Protein AF-A0A3M1ZTI8-F1 (afdb_monomer_lite)

pLDDT: mean 71.6, std 20.45, range [28.52, 91.38]

Structure (mmCIF, N/CA/C/O backbone):
data_AF-A0A3M1ZTI8-F1
#
_entry.id   AF-A0A3M1ZTI8-F1
#
loop_
_atom_site.group_PDB
_atom_site.id
_atom_site.type_symbol
_atom_site.label_atom_id
_atom_site.label_alt_id
_atom_site.label_comp_id
_atom_site.label_asym_id
_atom_site.label_entity_id
_atom_site.label_seq_id
_atom_site.pdbx_PDB_ins_code
_atom_site.Cartn_x
_atom_site.Cartn_y
_atom_site.Cartn_z
_atom_site.occupancy
_atom_site.B_iso_or_equiv
_atom_site.auth_seq_id
_atom_site.auth_comp_id
_atom_site.auth_asym_id
_atom_site.auth_atom_id
_atom_site.pdbx_PDB_model_num
ATOM 1 N N . MET A 1 1 ? -9.602 14.451 -1.062 1.00 51.12 1 MET A N 1
ATOM 2 C CA . MET A 1 1 ? -8.182 14.838 -0.928 1.00 51.12 1 MET A CA 1
ATOM 3 C C . MET A 1 1 ? -7.545 13.732 -0.101 1.00 51.12 1 MET A C 1
ATOM 5 O O . MET A 1 1 ? -8.246 13.289 0.797 1.00 51.12 1 MET A O 1
ATOM 9 N N . PRO A 1 2 ? -6.355 13.199 -0.426 1.00 58.72 2 PRO A N 1
ATOM 10 C CA . PRO A 1 2 ? -5.821 12.074 0.337 1.00 58.72 2 PRO A CA 1
ATOM 11 C C . PRO A 1 2 ? -5.523 12.473 1.780 1.00 58.72 2 PRO A C 1
ATOM 13 O O . PRO A 1 2 ? -4.923 13.521 2.010 1.00 58.72 2 PRO A O 1
ATOM 16 N N . ASP A 1 3 ? -5.923 11.620 2.714 1.00 73.56 3 ASP A N 1
ATOM 17 C CA . ASP A 1 3 ? -5.728 11.829 4.149 1.00 73.56 3 ASP A CA 1
ATOM 18 C C . ASP A 1 3 ? -4.316 11.415 4.577 1.00 73.56 3 ASP A C 1
ATOM 20 O O . ASP A 1 3 ? -3.716 12.031 5.457 1.00 73.56 3 ASP A O 1
ATOM 24 N N . ALA A 1 4 ? -3.738 10.416 3.899 1.00 77.38 4 ALA A N 1
ATOM 25 C CA . ALA A 1 4 ? -2.358 10.000 4.108 1.00 77.38 4 ALA A CA 1
ATOM 26 C C . ALA A 1 4 ? -1.727 9.398 2.849 1.00 77.38 4 ALA A C 1
ATOM 28 O O . ALA A 1 4 ? -2.404 8.905 1.945 1.00 77.38 4 ALA A O 1
ATOM 29 N N . PHE A 1 5 ? -0.396 9.400 2.798 1.00 81.88 5 PHE A N 1
ATOM 30 C CA . PHE A 1 5 ? 0.348 8.641 1.802 1.00 81.88 5 PHE A CA 1
ATOM 31 C C . PHE A 1 5 ? 1.644 8.079 2.380 1.00 81.88 5 PHE A C 1
ATOM 33 O O . PHE A 1 5 ? 2.295 8.693 3.224 1.00 81.88 5 PHE A O 1
ATOM 40 N N . VAL A 1 6 ? 2.037 6.917 1.870 1.00 80.94 6 VAL A N 1
ATOM 41 C CA . VAL A 1 6 ? 3.261 6.204 2.229 1.00 80.94 6 VAL A CA 1
ATOM 42 C C . VAL A 1 6 ? 4.064 5.991 0.959 1.00 80.94 6 VAL A C 1
ATOM 44 O O . VAL A 1 6 ? 3.565 5.448 -0.018 1.00 80.94 6 VAL A O 1
ATOM 47 N N . TRP A 1 7 ? 5.320 6.423 0.951 1.00 82.88 7 TRP A N 1
ATOM 48 C CA . TRP A 1 7 ? 6.222 6.261 -0.188 1.00 82.88 7 TRP A CA 1
ATOM 49 C C . TRP A 1 7 ? 7.479 5.494 0.205 1.00 82.88 7 TRP A C 1
ATOM 51 O O . TRP A 1 7 ? 8.037 5.694 1.283 1.00 82.88 7 TRP A O 1
ATOM 61 N N . TYR A 1 8 ? 7.939 4.605 -0.666 1.00 79.50 8 TYR A N 1
ATOM 62 C CA . TYR A 1 8 ? 9.134 3.812 -0.403 1.00 79.50 8 TYR A CA 1
ATOM 63 C C . TYR A 1 8 ? 9.769 3.303 -1.687 1.00 79.50 8 TYR A C 1
ATOM 65 O O . TYR A 1 8 ? 9.135 3.184 -2.738 1.00 79.50 8 TYR A O 1
ATOM 73 N N . HIS A 1 9 ? 11.054 2.981 -1.586 1.00 85.50 9 HIS A N 1
ATOM 74 C CA . HIS A 1 9 ? 11.766 2.276 -2.635 1.00 85.50 9 HIS A CA 1
ATOM 75 C C . HIS A 1 9 ? 11.638 0.774 -2.421 1.00 85.50 9 HIS A C 1
ATOM 77 O O . HIS A 1 9 ? 11.867 0.271 -1.324 1.00 85.50 9 HIS A O 1
ATOM 83 N N . ALA A 1 10 ? 11.290 0.055 -3.479 1.00 83.00 10 ALA A N 1
ATOM 84 C CA . ALA A 1 10 ? 11.278 -1.397 -3.471 1.00 83.00 10 ALA A CA 1
ATOM 85 C C . ALA A 1 10 ? 11.634 -1.924 -4.857 1.00 83.00 10 ALA A C 1
ATOM 87 O O . ALA A 1 10 ? 11.538 -1.208 -5.856 1.00 83.00 10 ALA A O 1
ATOM 88 N N . ASP A 1 11 ? 12.041 -3.188 -4.911 1.00 86.31 11 ASP A N 1
ATOM 89 C CA . ASP A 1 11 ? 12.243 -3.873 -6.179 1.00 86.31 11 ASP A CA 1
ATOM 90 C C . ASP A 1 11 ? 10.929 -3.925 -6.978 1.00 86.31 11 ASP A C 1
ATOM 92 O O . ASP A 1 11 ? 9.847 -4.078 -6.411 1.00 86.31 11 ASP A O 1
ATOM 96 N N . ALA A 1 12 ? 11.018 -3.813 -8.304 1.00 84.19 12 ALA A N 1
ATOM 97 C CA . ALA A 1 12 ? 9.849 -3.846 -9.180 1.00 84.19 12 ALA A CA 1
ATOM 98 C C . ALA A 1 12 ? 9.045 -5.159 -9.076 1.00 84.19 12 ALA A C 1
ATOM 100 O O . ALA A 1 12 ? 7.832 -5.153 -9.310 1.00 84.19 12 ALA A O 1
ATOM 101 N N . SER A 1 13 ? 9.705 -6.264 -8.714 1.00 87.00 13 SER A N 1
ATOM 102 C CA . SER A 1 13 ? 9.088 -7.577 -8.478 1.00 87.00 13 SER A CA 1
ATOM 103 C C . SER A 1 13 ? 8.115 -7.579 -7.299 1.00 87.00 13 SER A C 1
ATOM 105 O O . SER A 1 13 ? 7.171 -8.361 -7.289 1.00 87.00 13 SER A O 1
ATOM 107 N N . ARG A 1 14 ? 8.257 -6.643 -6.352 1.00 84.81 14 ARG A N 1
ATOM 108 C CA . ARG A 1 14 ? 7.407 -6.544 -5.154 1.00 84.81 14 ARG A CA 1
ATOM 109 C C . ARG A 1 14 ? 5.993 -6.048 -5.446 1.00 84.81 14 ARG A C 1
ATOM 111 O O . ARG A 1 14 ? 5.164 -6.042 -4.545 1.00 84.81 14 ARG A O 1
ATOM 118 N N . LYS A 1 15 ? 5.697 -5.615 -6.680 1.00 86.19 15 LYS A N 1
ATOM 119 C CA . LYS A 1 15 ? 4.390 -5.044 -7.051 1.00 86.19 15 LYS A CA 1
ATOM 120 C C . LYS A 1 15 ? 3.221 -5.942 -6.627 1.00 86.19 15 LYS A C 1
ATOM 122 O O . LYS A 1 15 ? 2.244 -5.432 -6.095 1.00 86.19 15 LYS A O 1
ATOM 127 N N . GLU A 1 16 ? 3.303 -7.241 -6.897 1.00 87.81 16 GLU A N 1
ATOM 128 C CA . GLU A 1 16 ? 2.207 -8.180 -6.618 1.00 87.81 16 GLU A CA 1
ATOM 129 C C . GLU A 1 16 ? 2.013 -8.403 -5.117 1.00 87.81 16 GLU A C 1
ATOM 131 O O . GLU A 1 16 ? 0.881 -8.463 -4.645 1.00 87.81 16 GLU A O 1
ATOM 136 N N . ASP A 1 17 ? 3.104 -8.450 -4.354 1.00 86.00 17 ASP A N 1
ATOM 137 C CA . ASP A 1 17 ? 3.051 -8.538 -2.893 1.00 86.00 17 ASP A CA 1
ATOM 138 C C . ASP A 1 17 ? 2.419 -7.290 -2.279 1.00 86.00 17 ASP A C 1
ATOM 140 O O . ASP A 1 17 ? 1.570 -7.401 -1.399 1.00 86.00 17 ASP A O 1
ATOM 144 N N . ILE A 1 18 ? 2.794 -6.111 -2.783 1.00 85.50 18 ILE A N 1
ATOM 145 C CA . ILE A 1 18 ? 2.242 -4.831 -2.333 1.00 85.50 18 ILE A CA 1
ATOM 146 C C . ILE A 1 18 ? 0.745 -4.767 -2.639 1.00 85.50 18 ILE A C 1
ATOM 148 O O . ILE A 1 18 ? -0.034 -4.412 -1.766 1.00 85.50 18 ILE A O 1
ATOM 152 N N . LEU A 1 19 ? 0.319 -5.147 -3.846 1.00 88.75 19 LEU A N 1
ATOM 153 C CA . LEU A 1 19 ? -1.106 -5.160 -4.188 1.00 88.75 19 LEU A CA 1
ATOM 154 C C . LEU A 1 19 ? -1.895 -6.127 -3.299 1.00 88.75 19 LEU A C 1
ATOM 156 O O . LEU A 1 19 ? -2.933 -5.739 -2.782 1.00 88.75 19 LEU A O 1
ATOM 160 N N . ARG A 1 20 ? -1.376 -7.334 -3.037 1.00 87.88 20 ARG A N 1
ATOM 161 C CA . ARG A 1 20 ? -2.020 -8.283 -2.110 1.00 87.88 20 ARG A CA 1
ATOM 162 C C . ARG A 1 20 ? -2.133 -7.737 -0.691 1.00 87.88 20 ARG A C 1
ATOM 164 O O . ARG A 1 20 ? -3.148 -7.948 -0.033 1.00 87.88 20 ARG A O 1
ATOM 171 N N . TRP A 1 21 ? -1.091 -7.059 -0.218 1.00 87.06 21 TRP A N 1
ATOM 172 C CA . TRP A 1 21 ? -1.111 -6.385 1.074 1.00 87.06 21 TRP A CA 1
ATOM 173 C C . TRP A 1 21 ? -2.199 -5.305 1.119 1.00 87.06 21 TRP A C 1
ATOM 175 O O . TRP A 1 21 ? -3.036 -5.324 2.020 1.00 87.06 21 TRP A O 1
ATOM 185 N N . LEU A 1 22 ? -2.245 -4.424 0.120 1.00 87.44 22 LEU A N 1
ATOM 186 C CA . LEU A 1 22 ? -3.251 -3.366 0.042 1.00 87.44 22 LEU A CA 1
ATOM 187 C C . LEU A 1 22 ? -4.674 -3.918 -0.065 1.00 87.44 22 LEU A C 1
ATOM 189 O O . LEU A 1 22 ? -5.548 -3.446 0.652 1.00 87.44 22 LEU A O 1
ATOM 193 N N . ASP A 1 23 ? -4.892 -4.958 -0.871 1.00 89.12 23 ASP A N 1
ATOM 194 C CA . ASP A 1 23 ? -6.189 -5.636 -0.964 1.00 89.12 23 ASP A CA 1
ATOM 195 C C . ASP A 1 23 ? -6.620 -6.196 0.400 1.00 89.12 23 ASP A C 1
ATOM 197 O O . ASP A 1 23 ? -7.787 -6.093 0.779 1.00 89.12 23 ASP A O 1
ATOM 201 N N . SER A 1 24 ? -5.679 -6.750 1.176 1.00 85.38 24 SER A N 1
ATOM 202 C CA . SER A 1 24 ? -5.967 -7.257 2.522 1.00 85.38 24 SER A CA 1
ATOM 203 C C . SER A 1 24 ? -6.340 -6.147 3.510 1.00 85.38 24 SER A C 1
ATOM 205 O O . SER A 1 24 ? -7.255 -6.338 4.315 1.00 85.38 24 SER A O 1
ATOM 207 N N . LEU A 1 25 ? -5.692 -4.979 3.419 1.00 83.50 25 LEU A N 1
ATOM 208 C CA . LEU A 1 25 ? -6.022 -3.802 4.225 1.00 83.50 25 LEU A CA 1
ATOM 209 C C . LEU A 1 25 ? -7.395 -3.241 3.848 1.00 83.50 25 LEU A C 1
ATOM 211 O O . LEU A 1 25 ? -8.229 -3.030 4.725 1.00 83.50 25 LEU A O 1
ATOM 215 N N . SER A 1 26 ? -7.655 -3.064 2.551 1.00 86.75 26 SER A N 1
ATOM 216 C CA . SER A 1 26 ? -8.946 -2.601 2.041 1.00 86.75 26 SER A CA 1
ATOM 217 C C . SER A 1 26 ? -10.090 -3.526 2.454 1.00 86.75 26 SER A C 1
ATOM 219 O O . SER A 1 26 ? -11.131 -3.042 2.881 1.00 86.75 26 SER A O 1
ATOM 221 N N . ALA A 1 27 ? -9.894 -4.848 2.405 1.00 86.12 27 ALA A N 1
ATOM 222 C CA . ALA A 1 27 ? -10.913 -5.811 2.819 1.00 86.12 27 ALA A CA 1
ATOM 223 C C . ALA A 1 27 ? -11.136 -5.853 4.340 1.00 86.12 27 ALA A C 1
ATOM 225 O O . ALA A 1 27 ? -12.258 -6.082 4.787 1.00 86.12 27 ALA A O 1
ATOM 226 N N . SER A 1 28 ? -10.080 -5.667 5.136 1.00 83.56 28 SER A N 1
ATOM 227 C CA . SER A 1 28 ? -10.167 -5.786 6.596 1.00 83.56 28 SER A CA 1
ATOM 228 C C . SER A 1 28 ? -10.711 -4.522 7.251 1.00 83.56 28 SER A C 1
ATOM 230 O O . SER A 1 28 ? -11.429 -4.615 8.245 1.00 83.56 28 SER A O 1
ATOM 232 N N . TRP A 1 29 ? -10.344 -3.353 6.722 1.00 82.69 29 TRP A N 1
ATOM 233 C CA . TRP A 1 29 ? -10.551 -2.053 7.369 1.00 82.69 29 TRP A CA 1
ATOM 234 C C . TRP A 1 29 ? -11.393 -1.083 6.532 1.00 82.69 29 TRP A C 1
ATOM 236 O O . TRP A 1 29 ? -11.462 0.092 6.873 1.00 82.69 29 TRP A O 1
ATOM 246 N N . ASP A 1 30 ? -12.027 -1.568 5.458 1.00 83.44 30 ASP A N 1
ATOM 247 C CA . ASP A 1 30 ? -12.862 -0.774 4.538 1.00 83.44 30 ASP A CA 1
ATOM 248 C C . ASP A 1 30 ? -12.140 0.478 4.003 1.00 83.44 30 ASP A C 1
ATOM 250 O O . ASP A 1 30 ? -12.696 1.567 3.877 1.00 83.44 30 ASP A O 1
ATOM 254 N N . LEU A 1 31 ? -10.842 0.327 3.718 1.00 84.06 31 LEU A N 1
ATOM 255 C CA . LEU A 1 31 ? -9.980 1.427 3.293 1.00 84.06 31 LEU A CA 1
ATOM 256 C C . LEU A 1 31 ? -9.967 1.594 1.780 1.00 84.06 31 LEU A C 1
ATOM 258 O O . LEU A 1 31 ? -9.802 0.630 1.026 1.00 84.06 31 LEU A O 1
ATOM 262 N N . GLN A 1 32 ? -9.999 2.847 1.332 1.00 86.62 32 GLN A N 1
ATOM 263 C CA . GLN A 1 32 ? -9.724 3.192 -0.057 1.00 86.62 32 GLN A CA 1
ATOM 264 C C . GLN A 1 32 ? -8.241 3.509 -0.221 1.00 86.62 32 GLN A C 1
ATOM 266 O O . GLN A 1 32 ? -7.760 4.548 0.232 1.00 86.62 32 GLN A O 1
ATOM 271 N N . VAL A 1 33 ? -7.509 2.607 -0.882 1.00 87.25 33 VAL A N 1
ATOM 272 C CA . VAL A 1 33 ? -6.068 2.767 -1.110 1.00 87.25 33 VAL A CA 1
ATOM 273 C C . VAL A 1 33 ? -5.738 2.734 -2.595 1.00 87.25 33 VAL A C 1
ATOM 275 O O . VAL A 1 33 ? -6.232 1.895 -3.348 1.00 87.25 33 VAL A O 1
ATOM 278 N N . ARG A 1 34 ? -4.863 3.641 -3.032 1.00 90.44 34 ARG A N 1
ATOM 279 C CA . ARG A 1 34 ? -4.333 3.685 -4.400 1.00 90.44 34 ARG A CA 1
ATOM 280 C C . ARG A 1 34 ? -2.828 3.504 -4.391 1.00 90.44 34 ARG A C 1
ATOM 282 O O . ARG A 1 34 ? -2.122 4.218 -3.687 1.00 90.44 34 ARG A O 1
ATOM 289 N N . LEU A 1 35 ? -2.331 2.601 -5.232 1.00 91.38 35 LEU A N 1
ATOM 290 C CA . LEU A 1 35 ? -0.900 2.405 -5.437 1.00 91.38 35 LEU A CA 1
ATOM 291 C C . LEU A 1 35 ? -0.433 3.101 -6.715 1.00 91.38 35 LEU A C 1
ATOM 293 O O . LEU A 1 35 ? -0.845 2.752 -7.822 1.00 91.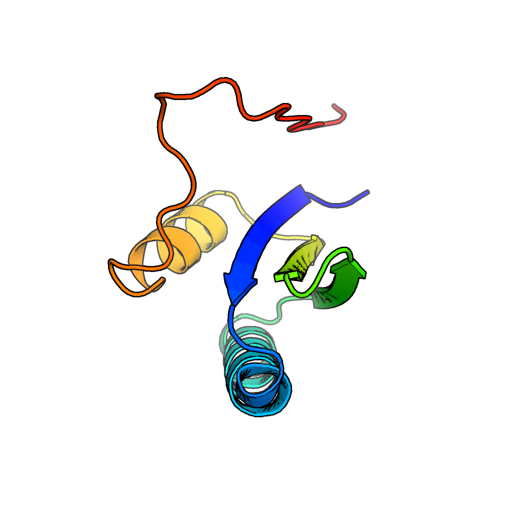38 35 LEU A O 1
ATOM 297 N N . TYR A 1 36 ? 0.511 4.020 -6.571 1.00 91.38 36 TYR A N 1
ATOM 298 C CA . TYR A 1 36 ? 1.270 4.599 -7.669 1.00 91.38 36 TYR A CA 1
ATOM 299 C C . TYR A 1 36 ? 2.665 3.984 -7.717 1.00 91.38 36 TYR A C 1
ATOM 301 O O . TYR A 1 36 ? 3.269 3.667 -6.694 1.00 91.38 36 TYR A O 1
ATOM 309 N N . ARG A 1 37 ? 3.204 3.841 -8.929 1.00 91.38 37 ARG A N 1
ATOM 310 C CA . ARG A 1 37 ? 4.561 3.349 -9.165 1.00 91.38 37 ARG A CA 1
ATOM 311 C C . ARG A 1 37 ? 5.295 4.302 -10.095 1.00 91.38 37 ARG A C 1
ATOM 313 O O . ARG A 1 37 ? 4.779 4.666 -11.149 1.00 91.38 37 ARG A O 1
ATOM 320 N N . ARG A 1 38 ? 6.536 4.625 -9.748 1.00 90.69 38 ARG A N 1
ATOM 321 C CA . ARG A 1 38 ? 7.473 5.352 -10.605 1.00 90.69 38 ARG A CA 1
ATOM 322 C C . ARG A 1 38 ? 8.785 4.587 -10.680 1.00 90.69 38 ARG A C 1
ATOM 324 O O . ARG A 1 38 ? 9.355 4.253 -9.651 1.00 90.69 38 ARG A O 1
ATOM 331 N N . THR A 1 39 ? 9.289 4.351 -11.886 1.00 88.19 39 THR A N 1
ATOM 332 C CA . THR A 1 39 ? 10.636 3.801 -12.088 1.00 88.19 39 THR A CA 1
ATOM 333 C C . THR A 1 39 ? 11.491 4.852 -12.792 1.00 88.19 39 THR A C 1
ATOM 335 O O . THR A 1 39 ? 11.121 5.334 -13.860 1.00 88.19 39 THR A O 1
ATOM 338 N N . ALA A 1 40 ? 12.609 5.243 -12.181 1.00 86.62 40 ALA A N 1
ATOM 339 C CA . ALA A 1 40 ? 13.548 6.224 -12.722 1.00 86.62 40 ALA A CA 1
ATOM 340 C C . ALA A 1 40 ? 14.980 5.866 -12.302 1.00 86.62 40 ALA A C 1
ATOM 342 O O . ALA A 1 40 ? 15.202 5.454 -11.169 1.00 86.62 40 ALA A O 1
ATOM 343 N N . HIS A 1 41 ? 15.948 6.013 -13.212 1.00 85.81 41 HIS A N 1
ATOM 344 C CA . HIS A 1 41 ? 17.371 5.729 -12.953 1.00 85.81 41 HIS A CA 1
ATOM 345 C C . HIS A 1 41 ? 17.644 4.343 -12.329 1.00 85.81 41 HIS A C 1
ATOM 347 O O . HIS A 1 41 ? 18.516 4.198 -11.482 1.00 85.81 41 HIS A O 1
ATOM 353 N N . GLY A 1 42 ? 16.876 3.320 -12.725 1.00 82.69 42 GLY A N 1
ATOM 354 C CA . GLY A 1 42 ? 17.011 1.959 -12.186 1.00 82.69 42 GLY A CA 1
ATOM 355 C C . GLY A 1 42 ? 16.418 1.756 -10.786 1.00 82.69 42 GLY A C 1
ATOM 356 O O . GLY A 1 42 ? 16.431 0.639 -10.283 1.00 82.69 42 GLY A O 1
ATOM 357 N N . GLN A 1 43 ? 15.845 2.794 -10.175 1.00 83.62 43 GLN A N 1
ATOM 358 C CA . GLN A 1 43 ? 15.159 2.714 -8.892 1.00 83.62 43 GLN A CA 1
ATOM 359 C C . GLN A 1 43 ? 13.642 2.705 -9.104 1.00 83.62 43 GLN A C 1
ATOM 361 O O . GLN A 1 43 ? 13.116 3.459 -9.926 1.00 83.62 43 GLN A O 1
ATOM 366 N N . THR A 1 44 ? 12.927 1.857 -8.362 1.00 87.44 44 THR A N 1
ATOM 367 C CA . THR A 1 44 ? 11.459 1.861 -8.337 1.00 87.44 44 THR A CA 1
ATOM 368 C C . THR A 1 44 ? 10.968 2.423 -7.009 1.00 87.44 44 THR A C 1
ATOM 370 O O . THR A 1 44 ? 11.409 2.013 -5.938 1.00 87.44 44 THR A O 1
ATOM 373 N N . THR A 1 45 ? 10.060 3.386 -7.102 1.00 88.19 45 THR A N 1
ATOM 374 C CA . THR A 1 45 ? 9.351 4.004 -5.987 1.00 88.19 45 THR A CA 1
ATOM 375 C C . THR A 1 45 ? 7.885 3.621 -6.075 1.00 88.19 45 THR A C 1
ATOM 377 O O . THR A 1 45 ? 7.267 3.743 -7.138 1.00 88.19 45 THR A O 1
ATOM 380 N N . TYR A 1 46 ? 7.336 3.198 -4.949 1.00 87.25 46 TYR A N 1
ATOM 381 C CA . TYR A 1 46 ? 5.914 2.987 -4.747 1.00 87.25 46 TYR A CA 1
ATOM 382 C C . TYR A 1 46 ? 5.370 4.094 -3.851 1.00 87.25 46 TYR A C 1
ATOM 384 O O . TYR A 1 46 ? 6.083 4.597 -2.984 1.00 87.25 46 TYR A O 1
ATOM 392 N N . MET A 1 47 ? 4.129 4.497 -4.101 1.00 88.88 47 MET A N 1
ATOM 393 C CA . MET A 1 47 ? 3.399 5.449 -3.277 1.00 88.88 47 MET A CA 1
ATOM 394 C C . MET A 1 47 ? 1.983 4.926 -3.065 1.00 88.88 47 MET A C 1
ATOM 396 O O . MET A 1 47 ? 1.204 4.839 -4.010 1.00 88.88 47 MET A O 1
ATOM 400 N N . GLU A 1 48 ? 1.680 4.564 -1.833 1.00 88.31 48 GLU A N 1
ATOM 401 C CA . GLU A 1 48 ? 0.359 4.187 -1.354 1.00 88.31 48 GLU A CA 1
ATOM 402 C C . GLU A 1 48 ? -0.351 5.456 -0.899 1.00 88.31 48 GLU A C 1
ATOM 404 O O . GLU A 1 48 ? 0.231 6.268 -0.185 1.00 88.31 48 GLU A O 1
ATOM 409 N N . VAL A 1 49 ? -1.583 5.656 -1.337 1.00 87.88 49 VAL A N 1
ATOM 410 C CA . VAL A 1 49 ? -2.388 6.831 -1.011 1.00 87.88 49 VAL A CA 1
ATOM 411 C C . VAL A 1 49 ? -3.680 6.351 -0.383 1.00 87.88 49 VAL A C 1
ATOM 413 O O . VAL A 1 49 ? -4.419 5.613 -1.030 1.00 87.88 49 VAL A O 1
ATOM 416 N N . TYR A 1 50 ? -3.924 6.774 0.850 1.00 85.44 50 TYR A N 1
ATOM 417 C CA . TYR A 1 50 ? -5.062 6.392 1.673 1.00 85.44 50 TYR A CA 1
ATOM 418 C C . TYR A 1 50 ? -6.089 7.530 1.670 1.00 85.44 50 TYR A C 1
ATOM 420 O O . TYR A 1 50 ? -5.753 8.685 1.951 1.00 85.44 50 TYR A O 1
ATOM 428 N N . GLU A 1 51 ? -7.328 7.203 1.313 1.00 83.62 51 GLU A N 1
ATOM 429 C CA . GLU A 1 51 ? -8.475 8.113 1.310 1.00 83.62 51 GLU A CA 1
ATOM 430 C C . GLU A 1 51 ? -9.477 7.662 2.386 1.00 83.62 51 GLU A C 1
ATOM 432 O O . GLU A 1 51 ? -9.715 6.467 2.565 1.00 83.62 51 GLU A O 1
ATOM 437 N N . HIS A 1 52 ? -10.073 8.628 3.078 1.00 79.69 52 HIS A N 1
ATOM 438 C CA . HIS A 1 52 ? -11.057 8.482 4.147 1.00 79.69 52 HIS A CA 1
ATOM 439 C C . HIS A 1 52 ? -10.580 7.648 5.346 1.00 79.69 52 HIS A C 1
ATOM 441 O O . HIS A 1 52 ? -11.337 6.836 5.873 1.00 79.69 52 HIS A O 1
ATOM 447 N N . ILE A 1 53 ? -9.326 7.835 5.775 1.00 77.62 53 ILE A N 1
ATOM 448 C CA . ILE A 1 53 ? -8.746 7.086 6.901 1.00 77.62 53 ILE A CA 1
ATOM 449 C C . ILE A 1 53 ? -8.791 7.876 8.212 1.00 77.62 53 ILE A C 1
ATOM 451 O O . ILE A 1 53 ? -8.411 9.045 8.265 1.00 77.62 53 ILE A O 1
ATOM 455 N N . GLU A 1 54 ? -9.198 7.206 9.290 1.00 80.06 54 GLU A N 1
ATOM 456 C CA . GLU A 1 54 ? -9.114 7.752 10.644 1.00 80.06 54 GLU A CA 1
ATOM 457 C C . GLU A 1 54 ? -7.655 7.760 11.145 1.00 80.06 54 GLU A C 1
ATOM 459 O O . GLU A 1 54 ? -6.897 6.820 10.868 1.00 80.06 54 GLU A O 1
ATOM 464 N N . PRO A 1 55 ? -7.236 8.762 11.942 1.00 71.44 55 PRO A N 1
ATOM 465 C CA . PRO A 1 55 ? -5.863 8.857 12.449 1.00 71.44 55 PRO A CA 1
ATOM 466 C C . PRO A 1 55 ? -5.385 7.609 13.210 1.00 71.44 55 PRO A C 1
ATOM 468 O O . PRO A 1 55 ? -4.212 7.243 13.141 1.00 71.44 55 PRO A O 1
ATOM 471 N N . GLU A 1 56 ? -6.292 6.935 13.919 1.00 78.94 56 GLU A N 1
ATOM 472 C CA . GLU A 1 56 ? -6.001 5.716 14.683 1.00 78.94 56 GLU A CA 1
ATOM 473 C C . GLU A 1 56 ? -5.677 4.528 13.769 1.00 78.94 56 GLU A C 1
ATOM 475 O O . GLU A 1 56 ? -4.749 3.763 14.037 1.00 78.94 56 GLU A O 1
ATOM 480 N N . THR A 1 57 ? -6.399 4.399 12.654 1.00 79.50 57 THR A N 1
ATOM 481 C CA . THR A 1 57 ? -6.147 3.361 11.651 1.00 79.50 57 THR A CA 1
ATOM 482 C C . THR A 1 57 ? -4.813 3.599 10.959 1.00 79.50 57 THR A C 1
ATOM 484 O O . THR A 1 57 ? -4.066 2.649 10.740 1.00 79.50 57 THR A O 1
ATOM 487 N N . LEU A 1 58 ? -4.471 4.858 10.670 1.00 75.19 58 LEU A N 1
ATOM 488 C CA . LEU A 1 58 ? -3.178 5.200 10.083 1.00 75.19 58 LEU A CA 1
ATOM 489 C C . LEU A 1 58 ? -2.0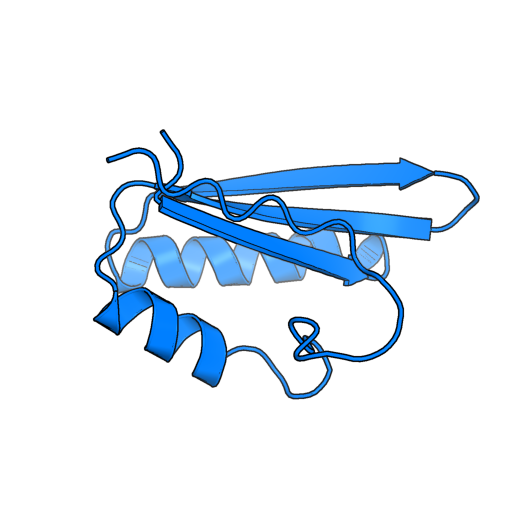19 4.772 10.994 1.00 75.19 58 LEU A C 1
ATOM 491 O O . LEU A 1 58 ? -1.107 4.096 10.528 1.00 75.19 58 LEU A O 1
ATOM 495 N N . ALA A 1 59 ? -2.089 5.080 12.292 1.00 76.12 59 ALA A N 1
ATOM 496 C CA . ALA A 1 59 ? -1.068 4.671 13.261 1.00 76.12 59 ALA A CA 1
ATOM 497 C C . ALA A 1 59 ? -0.887 3.140 13.327 1.00 76.12 59 ALA A C 1
ATOM 499 O O . ALA A 1 59 ? 0.224 2.639 13.514 1.00 76.12 59 ALA A O 1
ATOM 500 N N . GLU A 1 60 ? -1.963 2.378 13.132 1.00 78.88 60 GLU A N 1
ATOM 501 C CA . GLU A 1 60 ? -1.900 0.918 13.096 1.00 78.88 60 GLU A CA 1
ATOM 502 C C . GLU A 1 60 ? -1.289 0.390 11.785 1.00 78.88 60 GLU A C 1
ATOM 504 O O . GLU A 1 60 ? -0.487 -0.548 11.823 1.00 78.88 60 GLU A O 1
ATOM 509 N N . ILE A 1 61 ? -1.574 1.018 10.633 1.00 75.38 61 ILE A N 1
ATOM 510 C CA . ILE A 1 61 ? -0.874 0.727 9.363 1.00 75.38 61 ILE A CA 1
ATOM 511 C C . ILE A 1 61 ? 0.631 0.945 9.534 1.00 75.38 61 ILE A C 1
ATOM 513 O O . ILE A 1 61 ? 1.426 0.091 9.136 1.00 75.38 61 ILE A O 1
ATOM 517 N N . GLU A 1 62 ? 1.029 2.056 10.160 1.00 71.50 62 GLU A N 1
ATOM 518 C CA . GLU A 1 62 ? 2.437 2.371 10.428 1.00 71.50 62 GLU A CA 1
ATOM 519 C C . GLU A 1 62 ? 3.111 1.290 11.282 1.00 71.50 62 GLU A C 1
ATOM 521 O O . GLU A 1 62 ? 4.250 0.908 11.016 1.00 71.50 62 GLU A O 1
ATOM 526 N N . ARG A 1 63 ? 2.399 0.749 12.277 1.00 72.19 63 ARG A N 1
ATOM 527 C CA . ARG A 1 63 ? 2.897 -0.319 13.153 1.00 72.19 63 ARG A CA 1
ATOM 528 C C . ARG A 1 63 ? 3.052 -1.662 12.434 1.00 72.19 63 ARG A C 1
ATOM 530 O O . ARG A 1 63 ? 3.939 -2.441 12.786 1.00 72.19 63 ARG A O 1
ATOM 537 N N . LEU A 1 64 ? 2.175 -1.963 11.476 1.00 71.69 64 LEU A N 1
ATOM 538 C CA . LEU A 1 64 ? 2.200 -3.213 10.706 1.00 71.69 64 LEU A CA 1
ATOM 539 C C . LEU A 1 64 ? 3.225 -3.201 9.569 1.00 71.69 64 LEU A C 1
ATOM 541 O O . LEU A 1 64 ? 3.608 -4.269 9.082 1.00 71.69 64 LEU A O 1
ATOM 545 N N . ALA A 1 65 ? 3.689 -2.023 9.155 1.00 64.56 65 ALA A N 1
ATOM 546 C CA . ALA A 1 65 ? 4.726 -1.905 8.147 1.00 64.56 65 ALA A CA 1
ATOM 547 C C . ALA A 1 65 ? 6.018 -2.602 8.643 1.00 64.56 65 ALA A C 1
ATOM 549 O O . ALA A 1 65 ? 6.512 -2.304 9.733 1.00 64.56 65 ALA A O 1
ATOM 550 N N . PRO A 1 66 ? 6.587 -3.564 7.888 1.00 52.44 66 PRO A N 1
ATOM 551 C CA . PRO A 1 66 ? 7.773 -4.301 8.325 1.00 52.44 66 PRO A CA 1
ATOM 552 C C . PRO A 1 66 ? 8.931 -3.331 8.577 1.00 52.44 66 PRO A C 1
ATOM 554 O O . PRO A 1 66 ? 9.066 -2.363 7.845 1.00 52.44 66 PRO A O 1
ATOM 557 N N . ALA A 1 67 ? 9.818 -3.610 9.538 1.00 46.88 67 ALA A N 1
ATOM 558 C CA . ALA A 1 67 ? 10.889 -2.705 10.000 1.00 46.88 67 ALA A CA 1
ATOM 559 C C . ALA A 1 67 ? 11.904 -2.198 8.932 1.00 46.88 67 ALA A C 1
ATOM 561 O O . ALA A 1 67 ? 12.820 -1.453 9.266 1.00 46.88 67 ALA A O 1
ATOM 562 N N . GLY A 1 68 ? 11.760 -2.586 7.658 1.00 41.56 68 GLY A N 1
ATOM 563 C CA . GLY A 1 68 ? 12.469 -2.022 6.496 1.00 41.56 68 GLY A CA 1
ATOM 564 C C . GLY A 1 68 ? 11.622 -1.101 5.600 1.00 41.56 68 GLY A C 1
ATOM 565 O O . GLY A 1 68 ? 12.159 -0.440 4.717 1.00 41.56 68 GLY A O 1
ATOM 566 N N . ALA A 1 69 ? 10.313 -1.018 5.833 1.00 41.38 69 ALA A N 1
ATOM 567 C CA . ALA A 1 69 ? 9.445 0.079 5.428 1.00 41.38 69 ALA A CA 1
ATOM 568 C C . ALA A 1 69 ? 9.588 1.195 6.471 1.00 41.38 69 ALA A C 1
ATOM 570 O O . ALA A 1 69 ? 8.640 1.580 7.148 1.00 41.38 69 ALA A O 1
ATOM 571 N N . SER A 1 70 ? 10.817 1.685 6.653 1.00 32.72 70 SER A N 1
ATOM 572 C CA . SER A 1 70 ? 11.024 2.918 7.395 1.00 32.72 70 SER A CA 1
ATOM 573 C C . SER A 1 70 ? 10.359 4.033 6.597 1.00 32.72 70 SER A C 1
ATOM 575 O O . SER A 1 70 ? 10.928 4.552 5.637 1.00 32.72 70 SER A O 1
ATOM 577 N N . LEU A 1 71 ? 9.147 4.410 7.003 1.00 39.62 71 LEU A N 1
ATOM 578 C CA . LEU A 1 71 ? 8.709 5.790 6.875 1.00 39.62 71 LEU A CA 1
ATOM 579 C C . LEU A 1 71 ? 9.857 6.636 7.428 1.00 39.62 71 LEU A C 1
ATOM 581 O O . LEU A 1 71 ? 10.282 6.375 8.556 1.00 39.62 71 LEU A O 1
ATOM 585 N 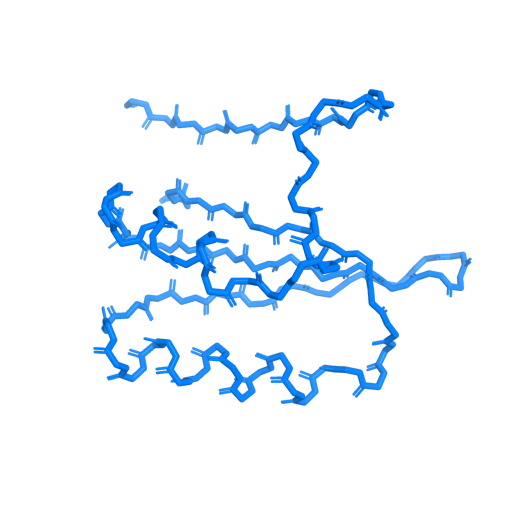N . PRO A 1 72 ? 10.446 7.561 6.653 1.00 38.34 72 PRO A N 1
ATOM 586 C CA . PRO A 1 72 ? 11.548 8.345 7.166 1.00 38.34 72 PRO A CA 1
ATOM 587 C C . PR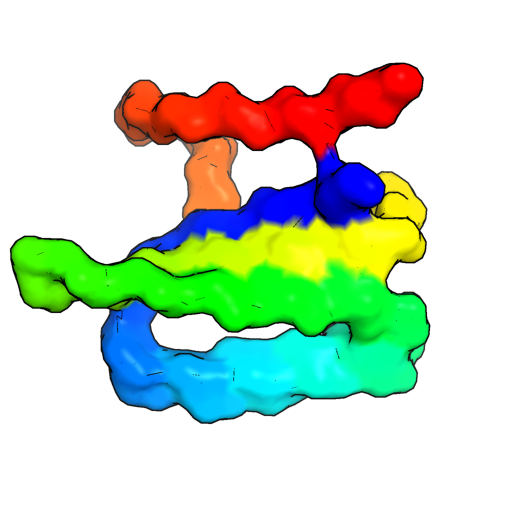O A 1 72 ? 11.049 9.218 8.321 1.00 38.34 72 PRO A C 1
ATOM 589 O O . PRO A 1 72 ? 10.582 10.335 8.139 1.00 38.34 72 PRO A O 1
ATOM 592 N N . THR A 1 73 ? 11.201 8.731 9.545 1.00 40.25 73 THR A N 1
ATOM 593 C CA . THR A 1 73 ? 11.412 9.572 10.709 1.00 40.25 73 THR A CA 1
ATOM 594 C C . THR A 1 73 ? 12.856 10.062 10.618 1.00 40.25 73 THR A C 1
ATOM 596 O O . THR A 1 73 ? 13.804 9.365 10.946 1.00 40.25 73 THR A O 1
ATOM 599 N N . SER A 1 74 ? 13.003 11.270 10.069 1.00 40.41 74 SE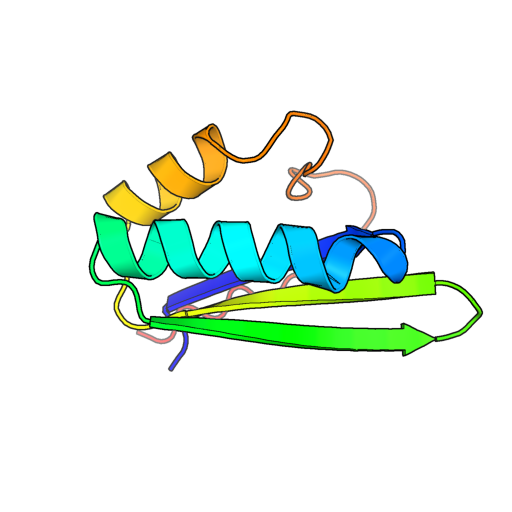R A N 1
ATOM 600 C CA . SER A 1 74 ? 14.146 12.181 10.225 1.00 40.41 74 SER A CA 1
ATOM 601 C C . SER A 1 74 ? 15.568 11.594 10.109 1.00 40.41 74 SER A C 1
ATOM 603 O O . SER A 1 74 ? 16.134 11.124 11.089 1.00 40.41 74 SER A O 1
ATOM 605 N N . SER A 1 75 ? 16.193 11.738 8.932 1.00 31.92 75 SER A N 1
ATOM 606 C CA . SER A 1 75 ? 17.579 12.237 8.758 1.00 31.92 75 SER A CA 1
ATOM 607 C C . SER A 1 75 ? 18.066 11.957 7.329 1.00 31.92 75 SER A C 1
ATOM 609 O O . SER A 1 75 ? 18.626 10.902 7.054 1.00 31.92 75 SER A O 1
ATOM 611 N N . ALA A 1 76 ? 17.776 12.891 6.416 1.00 28.52 76 ALA A N 1
ATOM 612 C CA . ALA A 1 76 ? 18.389 13.120 5.092 1.00 28.52 76 ALA A CA 1
ATOM 613 C C . ALA A 1 76 ? 17.314 13.759 4.208 1.00 28.52 76 ALA A C 1
ATOM 615 O O . ALA A 1 76 ? 16.588 13.054 3.519 1.00 28.52 76 ALA A O 1
ATOM 616 N N . THR A 1 77 ? 17.148 15.080 4.336 1.00 35.75 77 THR A N 1
ATOM 617 C CA . THR A 1 77 ? 16.093 15.937 3.758 1.00 35.75 77 THR A CA 1
ATOM 618 C C . THR A 1 77 ? 15.158 15.253 2.743 1.00 35.75 77 THR A C 1
ATOM 620 O O . THR A 1 77 ? 15.321 15.425 1.531 1.00 35.75 77 THR A O 1
ATOM 623 N N . PRO A 1 78 ? 14.141 14.507 3.214 1.00 35.91 78 PRO A N 1
ATOM 624 C CA . PRO A 1 78 ? 13.046 14.056 2.378 1.00 35.91 78 PRO A CA 1
ATOM 625 C C . PRO A 1 78 ? 12.124 15.260 2.201 1.00 35.91 78 PRO A C 1
ATOM 627 O O . PRO A 1 78 ? 11.782 15.955 3.159 1.00 35.91 78 PRO A O 1
ATOM 630 N N . ARG A 1 79 ? 11.742 15.562 0.962 1.00 32.59 79 ARG A N 1
ATOM 631 C CA . ARG A 1 79 ? 10.801 16.645 0.671 1.00 32.59 79 ARG A CA 1
ATOM 632 C C . ARG A 1 79 ? 9.392 16.142 0.992 1.00 32.59 79 ARG A C 1
ATOM 634 O O . ARG A 1 79 ? 8.664 15.725 0.101 1.00 32.59 79 ARG A O 1
ATOM 641 N N . PHE A 1 80 ? 9.059 16.115 2.281 1.00 36.97 80 PHE A N 1
ATOM 642 C CA . PHE A 1 80 ? 7.719 15.821 2.775 1.00 36.97 80 PHE A CA 1
ATOM 643 C C . PHE A 1 80 ? 6.774 16.950 2.373 1.00 36.97 80 PHE A C 1
ATOM 645 O O . PHE A 1 80 ? 6.992 18.110 2.715 1.00 36.97 80 PHE A O 1
ATOM 652 N N . LEU A 1 81 ? 5.709 16.603 1.666 1.00 35.88 81 LEU A N 1
ATOM 653 C CA . LEU A 1 81 ? 4.494 17.402 1.594 1.00 35.88 81 LEU A CA 1
ATOM 654 C C . LEU A 1 81 ? 3.409 16.572 2.273 1.00 35.88 81 LEU A C 1
ATOM 656 O O . LEU A 1 81 ? 2.602 15.957 1.591 1.00 35.88 81 LEU A O 1
ATOM 660 N N . ILE A 1 82 ? 3.413 16.507 3.609 1.00 38.59 82 ILE A N 1
ATOM 661 C CA . ILE A 1 82 ? 2.201 16.114 4.340 1.00 38.59 82 ILE A CA 1
ATOM 662 C C . ILE A 1 82 ? 1.253 17.303 4.197 1.00 38.59 82 ILE A C 1
ATOM 664 O O . ILE A 1 82 ? 1.332 18.276 4.942 1.00 38.59 82 ILE A O 1
ATOM 668 N N . GLY A 1 83 ? 0.440 17.283 3.147 1.00 33.81 83 GLY A N 1
ATOM 669 C CA . GLY A 1 83 ? -0.680 18.196 3.018 1.00 33.81 83 GLY A CA 1
ATOM 670 C C . GLY A 1 83 ? -1.864 17.597 3.756 1.00 33.81 83 GLY A C 1
ATOM 671 O O . GLY A 1 83 ? -2.590 16.814 3.164 1.00 33.81 83 GLY A O 1
ATOM 672 N N . LEU A 1 84 ? -2.059 17.967 5.019 1.00 37.12 84 LEU A N 1
ATOM 673 C CA . LEU A 1 84 ? -3.390 17.944 5.617 1.00 37.12 84 LEU A CA 1
ATOM 674 C C . LEU A 1 84 ? -4.059 19.237 5.116 1.00 37.12 84 LEU A C 1
ATOM 676 O O . LEU A 1 84 ? -3.639 20.316 5.542 1.00 37.12 84 LEU A O 1
ATOM 680 N N . GLN A 1 85 ? -4.999 19.197 4.161 1.00 35.25 85 GLN A N 1
ATOM 681 C CA . GLN A 1 85 ? -5.878 20.368 4.026 1.00 35.25 85 GLN A CA 1
ATOM 682 C C . GLN A 1 85 ? -6.925 20.269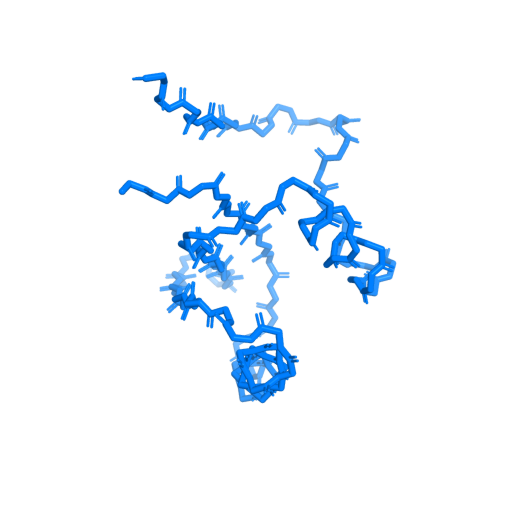 5.125 1.00 35.25 85 GLN A C 1
ATOM 684 O O . GLN A 1 85 ? -7.656 19.284 5.204 1.00 35.25 85 GLN A O 1
ATOM 689 N N . ALA A 1 86 ? -6.929 21.293 5.973 1.00 37.84 86 ALA A N 1
ATOM 690 C CA . ALA A 1 86 ? -8.098 21.677 6.746 1.00 37.84 86 ALA A CA 1
ATOM 691 C C . ALA A 1 86 ? -9.265 22.054 5.819 1.00 37.84 86 ALA A C 1
ATOM 693 O O . ALA A 1 86 ? -8.989 22.515 4.683 1.00 37.84 86 ALA A O 1
#

Foldseek 3Di:
DFQDKAKDWDDPVCVVVVVVVVVVCCVPPVWDWDWDWDDDPNIIMIMITTHPDDPVSVVVVVVPPPPVSPPDPDDDDDPDDNDPDD

Secondary structure (DSSP, 8-state):
--SEEEEEE--GGGHHHHHHHHHHHHHHH--EEEEEEEEETTEEEEEEEEES--HHHHHHHHHHS-TTS----SSS----------

Radius of gyration: 13.1 Å; chains: 1; bounding box: 31×30×28 Å

Sequence (86 aa):
MPDAFVWYHADASRKEDILRWLDSLSASWDLQVRLYRRTAHGQTTYMEVYEHIEPETLAEIERLAPAGASLPTSSATPRFLIGLQA